Protein AF-A0A2V9PRA9-F1 (afdb_monomer_lite)

Radius of gyration: 14.13 Å; chains: 1; bounding box: 49×25×27 Å

Foldseek 3Di:
DQQWDWDDDPVFIKTAGPPDRDIDTLVVDDCVVPDSVVVRSVVNLVVCCVVVVDDPPPVPPVDPDPDDDD

Secondary structure (DSSP, 8-state):
---EEEEEETTEEEEEESSSS-EEEGGGS-GGGS-HHHHHHHHHHHHHHHHH------------------

Sequence (70 aa):
MRHYTTKRIKNGTMFICVRCEHHVTTLDFHGEAGNLRTQAATAINLHAAAVHGQPMAVSSADSQQRIRCN

pLDDT: mean 79.16, std 16.99, range [43.88, 94.19]

Structure (mmCIF, N/CA/C/O backbone):
data_AF-A0A2V9PRA9-F1
#
_entry.id   AF-A0A2V9PRA9-F1
#
loop_
_atom_site.group_PDB
_atom_site.id
_atom_site.type_symbol
_atom_site.label_atom_id
_atom_site.label_alt_id
_atom_site.label_comp_id
_atom_site.label_asym_id
_atom_site.label_entity_id
_atom_site.label_seq_id
_atom_site.pdbx_PDB_ins_code
_atom_site.Cartn_x
_atom_site.Cartn_y
_atom_site.Cartn_z
_atom_site.occupancy
_atom_site.B_iso_or_equiv
_atom_site.auth_seq_id
_atom_site.auth_comp_id
_atom_site.auth_asym_id
_atom_site.auth_atom_id
_atom_site.pdbx_PDB_model_num
ATOM 1 N N . MET A 1 1 ? 10.775 0.597 13.352 1.00 56.81 1 MET A N 1
ATOM 2 C CA . MET A 1 1 ? 9.992 -0.600 13.746 1.00 56.81 1 MET A CA 1
ATOM 3 C C . MET A 1 1 ? 9.257 -1.132 12.518 1.00 56.81 1 MET A C 1
ATOM 5 O O . MET A 1 1 ? 9.009 -0.351 11.611 1.00 56.81 1 MET A O 1
ATOM 9 N N . ARG A 1 2 ? 8.951 -2.436 12.435 1.00 66.69 2 ARG A N 1
ATOM 10 C CA . ARG A 1 2 ? 8.130 -2.985 11.337 1.00 66.69 2 ARG A CA 1
ATOM 11 C C . ARG A 1 2 ? 6.650 -2.882 11.710 1.00 66.69 2 ARG A C 1
ATOM 13 O O . ARG A 1 2 ? 6.240 -3.520 12.671 1.00 66.69 2 ARG A O 1
ATOM 20 N N . HIS A 1 3 ? 5.866 -2.122 10.943 1.00 81.69 3 HIS A N 1
ATOM 21 C CA . HIS A 1 3 ? 4.410 -1.981 11.133 1.00 81.69 3 HIS A CA 1
ATOM 22 C C . HIS A 1 3 ? 3.599 -2.962 10.266 1.00 81.69 3 HIS A C 1
ATOM 24 O O . HIS A 1 3 ? 2.401 -2.785 10.049 1.00 81.69 3 HIS A O 1
ATOM 30 N N . TYR A 1 4 ? 4.260 -4.004 9.762 1.00 88.19 4 TYR A N 1
ATOM 31 C CA . TYR A 1 4 ? 3.684 -4.985 8.856 1.00 88.19 4 TYR A CA 1
ATOM 32 C C . TYR A 1 4 ? 4.249 -6.386 9.100 1.00 88.19 4 TYR A C 1
ATOM 34 O O . TYR A 1 4 ? 5.389 -6.551 9.546 1.00 88.19 4 TYR A O 1
ATOM 42 N N . THR A 1 5 ? 3.466 -7.395 8.733 1.00 90.81 5 THR A N 1
ATOM 43 C CA . THR A 1 5 ? 3.935 -8.768 8.524 1.00 90.81 5 THR A CA 1
ATOM 4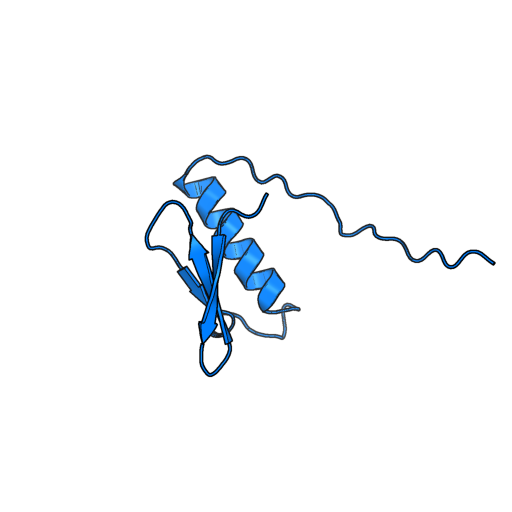4 C C . THR A 1 5 ? 4.151 -9.024 7.038 1.00 90.81 5 THR A C 1
ATOM 46 O O . THR A 1 5 ? 3.629 -8.302 6.189 1.00 90.81 5 THR A O 1
ATOM 49 N N . THR A 1 6 ? 4.958 -10.030 6.703 1.00 92.50 6 THR A N 1
ATOM 50 C CA . THR A 1 6 ? 5.177 -10.432 5.312 1.00 92.50 6 THR A CA 1
ATOM 51 C C . THR A 1 6 ? 4.733 -11.864 5.081 1.00 92.50 6 THR A C 1
ATOM 53 O O . THR A 1 6 ? 4.981 -12.753 5.893 1.00 92.50 6 THR A O 1
ATOM 56 N N . LYS A 1 7 ? 4.107 -12.094 3.930 1.00 92.88 7 LYS A N 1
ATOM 57 C CA . LYS A 1 7 ? 3.692 -13.411 3.456 1.00 92.88 7 LYS A CA 1
ATOM 58 C C . LYS A 1 7 ? 4.227 -13.617 2.045 1.00 92.88 7 LYS A C 1
ATOM 60 O O . LYS A 1 7 ? 4.085 -12.747 1.188 1.00 92.88 7 LYS A O 1
ATOM 65 N N . ARG A 1 8 ? 4.864 -14.761 1.785 1.00 90.44 8 ARG A N 1
ATOM 66 C CA . ARG A 1 8 ? 5.267 -15.118 0.417 1.00 90.44 8 ARG A CA 1
ATOM 67 C C . ARG A 1 8 ? 4.039 -15.538 -0.386 1.00 90.44 8 ARG A C 1
ATOM 69 O O . ARG A 1 8 ? 3.220 -16.315 0.100 1.00 90.44 8 ARG A O 1
ATOM 76 N N . ILE A 1 9 ? 3.942 -15.036 -1.611 1.00 91.69 9 ILE A N 1
ATOM 77 C CA . ILE A 1 9 ? 2.927 -15.403 -2.604 1.00 91.69 9 ILE A CA 1
ATOM 78 C C . ILE A 1 9 ? 3.636 -15.867 -3.883 1.00 91.69 9 ILE A C 1
ATOM 80 O O . ILE A 1 9 ? 4.821 -15.587 -4.053 1.00 91.69 9 ILE A O 1
ATOM 84 N N . LYS A 1 10 ? 2.937 -16.585 -4.776 1.00 85.00 10 LYS A N 1
ATOM 85 C CA . LYS A 1 10 ? 3.547 -17.252 -5.950 1.00 85.00 10 LYS A CA 1
ATOM 86 C C . LYS A 1 10 ? 4.517 -16.363 -6.742 1.00 85.00 10 LYS A C 1
ATOM 88 O O . LYS A 1 10 ? 5.586 -16.839 -7.099 1.00 85.00 10 LYS A O 1
ATOM 93 N N . ASN A 1 11 ? 4.182 -15.087 -6.939 1.00 86.88 11 ASN A N 1
ATOM 94 C CA . ASN A 1 11 ? 4.976 -14.166 -7.760 1.00 86.88 11 ASN A CA 1
ATOM 95 C C . ASN A 1 11 ? 5.544 -12.975 -6.969 1.00 86.88 11 ASN A C 1
ATOM 97 O O . ASN A 1 11 ? 5.968 -11.986 -7.555 1.00 86.88 11 ASN A O 1
ATOM 101 N N . GLY A 1 12 ? 5.546 -13.020 -5.635 1.00 89.19 12 GLY A N 1
ATOM 102 C CA . GLY A 1 12 ? 5.952 -11.847 -4.872 1.00 89.19 12 GLY A CA 1
ATOM 103 C C . GLY A 1 12 ? 5.915 -12.004 -3.363 1.00 89.19 12 GLY A C 1
ATOM 104 O O . GLY A 1 12 ? 5.818 -13.094 -2.799 1.00 89.19 12 GLY A O 1
ATOM 105 N N . THR A 1 13 ? 6.003 -10.865 -2.689 1.00 92.50 13 THR A N 1
ATOM 106 C CA . THR A 1 13 ? 5.820 -10.770 -1.242 1.00 92.50 13 THR A CA 1
ATOM 107 C C . THR A 1 13 ? 4.652 -9.842 -0.959 1.00 92.50 13 THR A C 1
ATOM 109 O O . THR A 1 13 ? 4.623 -8.714 -1.439 1.00 92.50 13 THR A O 1
ATOM 112 N N . MET A 1 14 ? 3.700 -10.325 -0.175 1.00 94.19 14 MET A N 1
ATOM 113 C CA . MET A 1 14 ? 2.608 -9.539 0.377 1.00 94.19 14 MET A CA 1
ATOM 114 C C . MET A 1 14 ? 3.054 -8.972 1.723 1.00 94.19 14 MET A C 1
ATOM 116 O O . MET A 1 14 ? 3.619 -9.686 2.551 1.00 94.19 14 MET A O 1
ATOM 120 N N . PHE A 1 15 ? 2.813 -7.690 1.921 1.00 93.88 15 PHE A N 1
ATOM 121 C CA . PHE A 1 15 ? 3.038 -6.939 3.141 1.00 93.88 15 PHE A CA 1
ATOM 122 C C . PHE A 1 15 ? 1.659 -6.626 3.711 1.00 93.88 15 PHE A C 1
ATOM 124 O O . PHE A 1 15 ? 0.821 -6.081 3.003 1.00 93.88 15 PHE A O 1
ATOM 131 N N . ILE A 1 16 ? 1.409 -7.000 4.961 1.00 92.81 16 ILE A N 1
ATOM 132 C CA . ILE A 1 16 ? 0.094 -6.888 5.603 1.00 92.81 16 ILE A CA 1
AT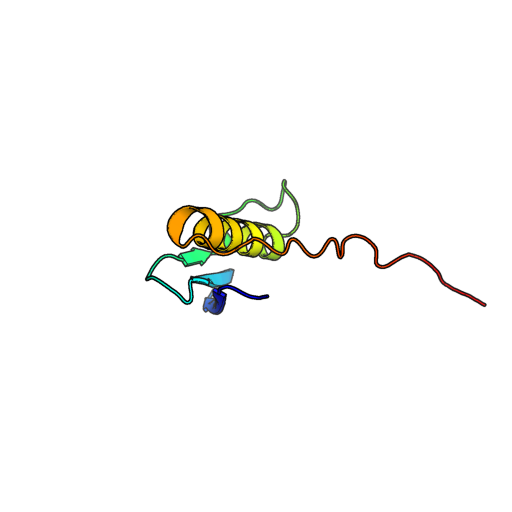OM 133 C C . ILE A 1 16 ? 0.241 -6.014 6.838 1.00 92.81 16 ILE A C 1
ATOM 135 O O . ILE A 1 16 ? 1.138 -6.253 7.650 1.00 92.81 16 ILE A O 1
ATOM 139 N N . CYS A 1 17 ? -0.613 -5.005 6.986 1.00 92.75 17 CYS A N 1
ATOM 140 C CA . CYS A 1 17 ? -0.575 -4.116 8.134 1.00 92.75 17 CYS A CA 1
ATOM 141 C C . CYS A 1 17 ? -0.882 -4.916 9.406 1.00 92.75 17 CYS A C 1
ATOM 143 O O . CYS A 1 17 ? -1.756 -5.775 9.419 1.00 92.75 17 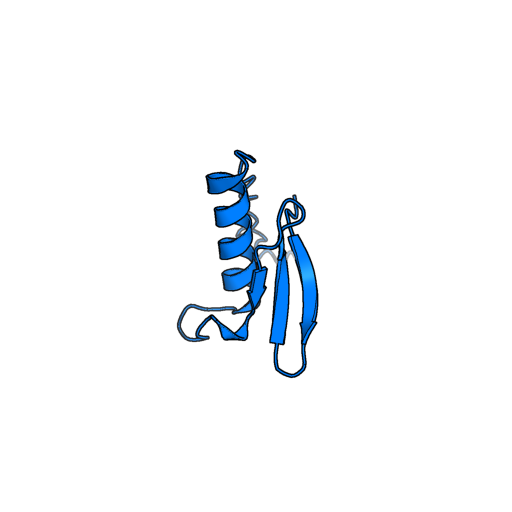CYS A O 1
ATOM 145 N N . VAL A 1 18 ? -0.179 -4.638 10.507 1.00 90.00 18 VAL A N 1
ATOM 146 C CA . VAL A 1 18 ? -0.470 -5.305 11.795 1.00 90.00 18 VAL A CA 1
ATOM 147 C C . VAL A 1 18 ? -1.703 -4.739 12.504 1.00 90.00 18 VAL A C 1
ATOM 149 O O . VAL A 1 18 ? -2.103 -5.259 13.542 1.00 90.00 18 VAL A O 1
ATOM 152 N N . ARG A 1 19 ? -2.266 -3.635 12.001 1.00 87.56 19 ARG A N 1
ATOM 153 C CA . ARG A 1 19 ? -3.349 -2.881 12.649 1.00 87.56 19 ARG A CA 1
ATOM 154 C C . ARG A 1 19 ? -4.687 -2.978 11.916 1.00 87.56 19 ARG A C 1
ATOM 156 O O . ARG A 1 19 ? -5.710 -2.694 12.529 1.00 87.56 19 ARG A O 1
ATOM 163 N N . CYS A 1 20 ? -4.688 -3.359 10.641 1.00 90.31 20 CYS A N 1
ATOM 164 C CA . CYS A 1 20 ? -5.894 -3.502 9.830 1.00 90.31 20 CYS A CA 1
ATOM 165 C C . CYS A 1 20 ? -5.674 -4.498 8.679 1.00 90.31 20 CYS A C 1
ATOM 167 O O . CYS A 1 20 ? -4.572 -5.006 8.486 1.00 90.31 20 CYS A O 1
ATOM 169 N N . GLU A 1 21 ? -6.716 -4.751 7.888 1.00 91.31 21 GLU A N 1
ATOM 170 C CA . GLU A 1 21 ? -6.689 -5.691 6.755 1.00 91.31 21 GLU A CA 1
ATOM 171 C C . GLU A 1 21 ? -5.972 -5.144 5.506 1.00 91.31 21 GLU A C 1
ATOM 173 O O . GLU A 1 21 ? -5.848 -5.840 4.490 1.00 91.31 21 GLU A O 1
ATOM 178 N N . HIS A 1 22 ? -5.478 -3.902 5.565 1.00 92.62 22 HIS A N 1
ATOM 179 C CA . HIS A 1 22 ? -4.758 -3.298 4.455 1.00 92.62 22 HIS A CA 1
ATOM 180 C C . HIS A 1 22 ? -3.458 -4.050 4.171 1.00 92.62 22 HIS A C 1
ATOM 182 O O . HIS A 1 22 ? -2.668 -4.367 5.068 1.00 92.62 22 HIS A O 1
ATOM 188 N N . HIS A 1 23 ? -3.222 -4.305 2.893 1.00 93.50 23 HIS A N 1
ATOM 189 C CA . HIS A 1 23 ? -2.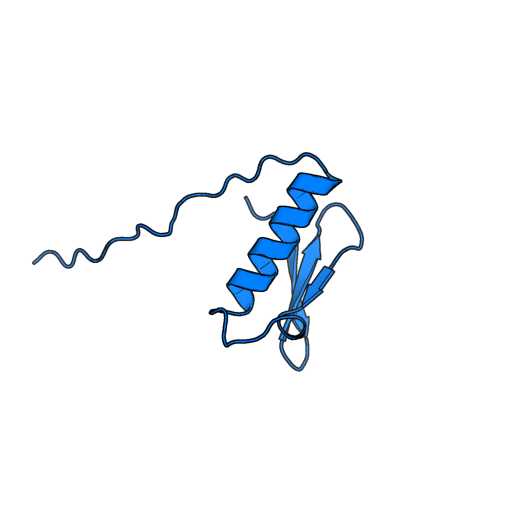047 -5.002 2.420 1.00 93.50 23 HIS A CA 1
ATOM 190 C C . HIS A 1 23 ? -1.619 -4.464 1.063 1.00 93.50 23 HIS A C 1
ATOM 192 O O . HIS A 1 23 ? -2.433 -3.980 0.283 1.00 93.50 23 HIS A O 1
ATOM 198 N N . VAL A 1 24 ? -0.329 -4.594 0.791 1.00 93.25 24 VAL A N 1
ATOM 199 C CA . VAL A 1 24 ? 0.275 -4.286 -0.504 1.00 93.25 24 VAL A CA 1
ATOM 200 C C . VAL A 1 24 ? 1.164 -5.446 -0.906 1.00 93.25 24 VAL A C 1
ATOM 202 O O . VAL A 1 24 ? 1.712 -6.154 -0.059 1.00 93.25 24 VAL A O 1
ATOM 205 N N . THR A 1 25 ? 1.335 -5.670 -2.194 1.00 93.94 25 THR A N 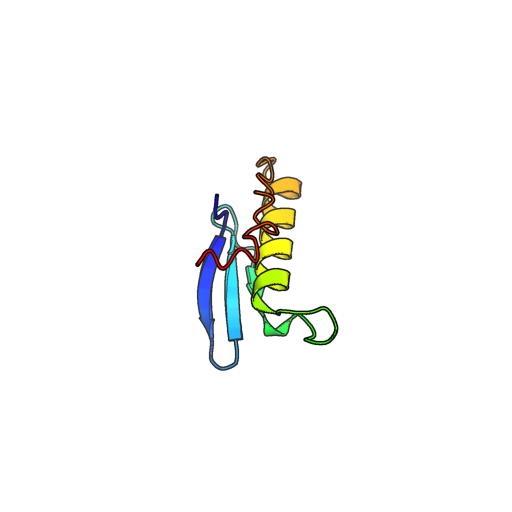1
ATOM 206 C CA . THR A 1 25 ? 2.190 -6.728 -2.716 1.00 93.94 25 THR A CA 1
ATOM 207 C C . THR A 1 25 ? 3.310 -6.127 -3.541 1.00 93.94 25 THR A C 1
ATOM 209 O O . THR A 1 25 ? 3.164 -5.071 -4.140 1.00 93.94 25 THR A O 1
ATOM 212 N N . THR A 1 26 ? 4.448 -6.814 -3.630 1.00 92.00 26 THR A N 1
ATOM 213 C CA . THR A 1 26 ? 5.523 -6.399 -4.547 1.00 92.00 26 THR A CA 1
ATOM 214 C C . THR A 1 26 ? 5.093 -6.389 -6.015 1.00 92.00 26 THR A C 1
ATOM 216 O O . THR A 1 26 ? 5.828 -5.851 -6.830 1.00 92.00 26 THR A O 1
ATOM 219 N N . LEU A 1 27 ? 3.956 -7.011 -6.350 1.00 90.75 27 LEU A N 1
ATOM 220 C CA . LEU A 1 27 ? 3.379 -7.020 -7.695 1.00 90.75 27 LEU A CA 1
ATOM 221 C C . LEU A 1 27 ? 2.659 -5.710 -8.031 1.00 90.75 27 LEU A C 1
ATOM 223 O O . LEU A 1 27 ? 2.491 -5.411 -9.205 1.00 90.75 27 LEU A O 1
ATOM 227 N N . ASP A 1 28 ? 2.282 -4.926 -7.018 1.00 88.31 28 ASP A N 1
ATOM 228 C CA . ASP A 1 28 ? 1.642 -3.617 -7.192 1.00 88.31 28 ASP A CA 1
ATOM 229 C C . ASP A 1 28 ? 2.658 -2.514 -7.548 1.00 88.31 28 ASP A C 1
ATOM 231 O O . ASP A 1 28 ? 2.284 -1.367 -7.782 1.00 88.31 28 ASP A O 1
ATOM 235 N N . PHE A 1 29 ? 3.954 -2.845 -7.577 1.00 88.56 29 PHE A N 1
ATOM 236 C CA . PHE A 1 29 ? 5.050 -1.908 -7.808 1.00 88.56 29 PHE A CA 1
ATOM 237 C C . PHE A 1 29 ? 5.854 -2.291 -9.049 1.00 88.56 29 PHE A C 1
ATOM 239 O O . PHE A 1 29 ? 5.978 -3.463 -9.405 1.00 88.56 29 PHE A O 1
ATOM 246 N N . HIS A 1 30 ? 6.451 -1.285 -9.687 1.00 86.75 30 HIS A N 1
ATOM 247 C CA . HIS A 1 30 ? 7.284 -1.454 -10.875 1.00 86.75 30 HIS A CA 1
ATOM 248 C C . HIS A 1 30 ? 8.768 -1.323 -10.512 1.00 86.75 30 HIS A C 1
ATOM 250 O O . HIS A 1 30 ? 9.159 -0.461 -9.722 1.00 86.75 30 HIS A O 1
ATOM 256 N N . GLY A 1 31 ? 9.608 -2.181 -11.100 1.00 82.50 31 GLY A N 1
ATOM 257 C CA . GLY A 1 31 ? 11.045 -2.244 -10.796 1.00 82.50 31 GLY A CA 1
ATOM 258 C C . GLY A 1 31 ? 11.836 -1.011 -11.243 1.00 82.50 31 GLY A C 1
ATOM 259 O O . GLY A 1 31 ? 12.909 -0.754 -10.706 1.00 82.50 31 GLY A O 1
ATOM 260 N N . GLU A 1 32 ? 11.276 -0.216 -12.158 1.00 81.88 32 GLU A N 1
ATOM 261 C CA . GLU A 1 32 ? 11.864 1.034 -12.660 1.00 81.88 32 GLU A CA 1
ATOM 262 C C . GLU A 1 32 ? 12.122 2.057 -11.539 1.00 81.88 32 GLU A C 1
ATOM 264 O O . GLU A 1 32 ? 13.080 2.821 -11.592 1.00 81.88 32 GLU A O 1
ATOM 269 N N . ALA A 1 33 ? 11.304 2.037 -10.481 1.00 73.12 33 ALA A N 1
ATOM 270 C CA . ALA A 1 33 ? 11.436 2.917 -9.318 1.00 73.12 33 ALA A CA 1
ATOM 271 C C . ALA A 1 33 ? 12.347 2.343 -8.207 1.00 73.12 33 ALA A C 1
ATOM 273 O O . ALA A 1 33 ? 12.396 2.875 -7.096 1.00 73.12 33 ALA A O 1
ATOM 274 N N . GLY A 1 34 ? 13.064 1.244 -8.476 1.00 82.38 34 GLY A N 1
ATOM 275 C CA . GLY A 1 34 ? 13.981 0.593 -7.538 1.00 82.38 34 GLY A CA 1
ATOM 276 C C . GLY A 1 34 ? 13.425 -0.690 -6.908 1.00 82.38 34 GLY A C 1
ATOM 277 O O . GLY A 1 34 ? 12.528 -1.345 -7.435 1.00 82.38 34 GLY A O 1
ATOM 278 N N . ASN A 1 35 ? 13.968 -1.097 -5.754 1.00 89.69 35 ASN A N 1
ATOM 279 C CA . ASN A 1 35 ? 13.664 -2.402 -5.152 1.00 89.69 35 ASN A CA 1
ATOM 280 C C . ASN A 1 35 ? 12.190 -2.520 -4.717 1.00 89.69 35 ASN A C 1
ATOM 282 O O . ASN A 1 35 ? 11.761 -1.869 -3.764 1.00 89.69 35 ASN A O 1
ATOM 286 N N . LEU A 1 36 ? 11.447 -3.427 -5.358 1.00 90.12 36 LEU A N 1
ATOM 287 C CA . LEU A 1 36 ? 10.023 -3.688 -5.107 1.00 90.12 36 LEU A CA 1
ATOM 288 C C . LEU A 1 36 ? 9.696 -3.960 -3.631 1.00 90.12 36 LEU A C 1
ATOM 290 O O . LEU A 1 36 ? 8.652 -3.548 -3.132 1.00 90.12 36 LEU A O 1
ATOM 294 N N . ARG A 1 37 ? 10.593 -4.640 -2.901 1.00 88.75 37 ARG A N 1
ATOM 295 C CA . ARG A 1 37 ? 10.393 -4.922 -1.469 1.00 88.75 37 ARG A CA 1
ATOM 296 C C . ARG A 1 37 ? 10.488 -3.652 -0.634 1.00 88.75 37 ARG A C 1
ATOM 298 O O . ARG A 1 37 ? 9.739 -3.517 0.329 1.00 88.75 37 ARG A O 1
ATOM 305 N N . THR A 1 38 ? 11.392 -2.743 -0.996 1.00 89.88 38 THR A N 1
ATOM 306 C CA . THR A 1 38 ? 11.519 -1.436 -0.345 1.00 89.88 38 THR A CA 1
ATOM 307 C C . THR A 1 38 ? 10.295 -0.582 -0.643 1.00 89.88 38 THR A C 1
ATOM 309 O O . THR A 1 38 ? 9.724 -0.028 0.287 1.00 89.88 38 THR A O 1
ATOM 312 N N . GLN A 1 39 ? 9.832 -0.547 -1.896 1.00 91.50 39 GLN A N 1
ATOM 313 C CA . GLN A 1 39 ? 8.625 0.193 -2.282 1.00 91.50 39 GLN A CA 1
ATOM 314 C C . GLN A 1 39 ? 7.388 -0.282 -1.499 1.00 91.50 39 GLN A C 1
ATOM 316 O O . GLN A 1 39 ? 6.721 0.524 -0.849 1.00 91.50 39 GLN A O 1
ATOM 321 N N . ALA A 1 40 ? 7.152 -1.597 -1.450 1.00 91.94 40 ALA A N 1
ATOM 322 C CA . ALA A 1 40 ? 6.049 -2.186 -0.690 1.00 91.94 40 ALA A CA 1
ATOM 323 C C . ALA A 1 40 ? 6.156 -1.922 0.824 1.00 91.94 40 ALA A C 1
ATOM 325 O O . ALA A 1 40 ? 5.171 -1.560 1.470 1.00 91.94 40 ALA A O 1
ATOM 326 N N . ALA A 1 41 ? 7.359 -2.045 1.399 1.00 90.62 41 ALA A N 1
ATOM 327 C CA . ALA A 1 41 ? 7.598 -1.725 2.805 1.00 90.62 41 ALA A CA 1
ATOM 328 C C . ALA A 1 41 ? 7.331 -0.242 3.118 1.00 90.62 41 ALA A C 1
ATOM 330 O O . ALA A 1 41 ? 6.745 0.073 4.153 1.00 90.62 41 ALA A O 1
ATOM 331 N N . THR A 1 42 ? 7.745 0.665 2.234 1.00 89.56 42 THR A N 1
ATOM 332 C CA . THR A 1 42 ? 7.509 2.104 2.382 1.00 89.56 42 THR A CA 1
ATOM 333 C C . THR A 1 42 ? 6.021 2.421 2.311 1.00 89.56 42 THR A C 1
ATOM 335 O O . THR A 1 42 ? 5.514 3.105 3.197 1.00 89.56 42 THR A O 1
ATOM 338 N N . ALA A 1 43 ? 5.305 1.874 1.326 1.00 91.38 43 ALA A N 1
ATOM 339 C CA . ALA A 1 43 ? 3.873 2.102 1.161 1.00 91.38 43 ALA A CA 1
ATOM 340 C C . ALA A 1 43 ? 3.072 1.677 2.401 1.00 91.38 43 ALA A C 1
ATOM 342 O O . ALA A 1 43 ? 2.247 2.442 2.899 1.00 91.38 43 ALA A O 1
ATOM 343 N N . ILE A 1 44 ? 3.360 0.500 2.964 1.00 91.00 44 ILE A N 1
ATOM 344 C CA . ILE A 1 44 ? 2.614 0.024 4.134 1.00 91.00 44 ILE A CA 1
ATOM 345 C C . ILE A 1 44 ? 2.992 0.753 5.426 1.00 91.00 44 ILE A C 1
ATOM 347 O O . ILE A 1 44 ? 2.149 0.947 6.303 1.00 91.00 44 ILE A O 1
ATOM 351 N N . ASN A 1 45 ? 4.244 1.202 5.539 1.00 88.56 45 ASN A N 1
ATOM 352 C CA . ASN A 1 45 ? 4.650 2.065 6.640 1.00 88.56 45 ASN A CA 1
ATOM 353 C C . ASN A 1 45 ? 3.959 3.438 6.536 1.00 88.56 45 ASN A C 1
ATOM 355 O O . ASN A 1 45 ? 3.534 3.972 7.558 1.00 88.56 45 ASN A O 1
ATOM 359 N N . LEU A 1 46 ? 3.811 3.996 5.323 1.00 89.12 46 LEU A N 1
ATOM 360 C CA . LEU A 1 46 ? 3.105 5.267 5.081 1.00 89.12 46 LEU A CA 1
ATOM 361 C C . LEU A 1 46 ? 1.632 5.134 5.432 1.00 89.12 46 LEU A C 1
ATOM 363 O O . LEU A 1 46 ? 1.100 5.972 6.154 1.00 89.12 46 LEU A O 1
ATOM 367 N N . HIS A 1 47 ? 1.011 4.037 5.003 1.00 91.00 47 HIS A N 1
ATOM 368 C CA . HIS A 1 47 ? -0.336 3.675 5.412 1.00 91.00 47 HIS A CA 1
ATOM 369 C C . HIS A 1 47 ? -0.466 3.644 6.945 1.00 91.00 47 HIS A C 1
ATOM 371 O O . HIS A 1 47 ? -1.350 4.293 7.497 1.00 91.00 47 HIS A O 1
ATOM 377 N N . ALA A 1 48 ? 0.437 2.954 7.650 1.00 88.00 48 ALA A N 1
ATOM 378 C CA . ALA A 1 48 ? 0.364 2.855 9.106 1.00 88.00 48 ALA A CA 1
ATOM 379 C C . ALA A 1 48 ? 0.525 4.217 9.805 1.00 88.00 48 ALA A C 1
ATOM 381 O O . ALA A 1 48 ? -0.136 4.472 10.813 1.00 88.00 48 ALA A O 1
ATOM 382 N N . ALA A 1 49 ? 1.366 5.102 9.271 1.00 86.56 49 ALA A N 1
ATOM 383 C CA . ALA A 1 49 ? 1.534 6.446 9.812 1.00 86.56 49 ALA A CA 1
ATOM 384 C C . ALA A 1 49 ? 0.311 7.335 9.568 1.00 86.56 49 ALA A C 1
ATOM 386 O O . ALA A 1 49 ? -0.167 7.981 10.496 1.00 86.56 49 ALA A O 1
ATOM 387 N N . ALA A 1 50 ? -0.221 7.327 8.345 1.00 88.25 50 ALA A N 1
ATOM 388 C CA . ALA A 1 50 ? -1.351 8.164 7.961 1.00 88.25 50 ALA A CA 1
ATOM 389 C C . ALA A 1 50 ? -2.670 7.708 8.604 1.00 88.25 50 ALA A C 1
ATOM 391 O O . ALA A 1 50 ? -3.451 8.537 9.059 1.00 88.25 50 ALA A O 1
ATOM 392 N N . VAL A 1 51 ? -2.914 6.395 8.655 1.00 90.19 51 VAL A N 1
ATOM 393 C CA . VAL A 1 51 ? -4.199 5.829 9.100 1.00 90.19 51 VAL A CA 1
ATOM 394 C C . VAL A 1 51 ? -4.208 5.528 10.597 1.00 90.19 51 VAL A C 1
ATOM 396 O O . VAL A 1 51 ? -5.246 5.650 11.242 1.00 90.19 51 VAL A O 1
ATOM 399 N N . HIS A 1 52 ? -3.068 5.140 11.176 1.00 87.44 52 HIS A N 1
ATOM 400 C CA . HIS A 1 52 ? -2.991 4.728 12.583 1.00 87.44 52 HIS A CA 1
ATOM 401 C C . HIS A 1 52 ? -2.160 5.673 13.459 1.00 87.44 52 HIS A C 1
ATOM 403 O O . HIS A 1 52 ? -1.935 5.364 14.629 1.00 87.44 52 HIS A O 1
ATOM 409 N N . GLY A 1 53 ? -1.684 6.803 12.919 1.00 77.88 53 GLY A N 1
ATOM 410 C CA . GLY A 1 53 ? -0.941 7.816 13.677 1.00 77.88 53 GLY A CA 1
ATOM 411 C C . GLY A 1 53 ? 0.385 7.312 14.255 1.00 77.88 53 GLY A C 1
ATOM 412 O O . GLY A 1 53 ? 0.893 7.872 15.225 1.00 77.88 53 GLY A O 1
ATOM 413 N N . GLN A 1 54 ? 0.942 6.223 13.715 1.00 64.94 54 GLN A N 1
ATOM 414 C CA . GLN A 1 54 ? 2.218 5.689 14.185 1.00 64.94 54 GLN A CA 1
ATOM 415 C C . GLN A 1 54 ? 3.360 6.538 13.612 1.00 64.94 54 GLN A C 1
ATOM 417 O O . GLN A 1 54 ? 3.445 6.685 12.392 1.00 64.94 54 GLN A O 1
ATOM 422 N N . PRO A 1 55 ? 4.269 7.075 14.444 1.00 56.47 55 PRO A N 1
ATOM 423 C CA . PRO A 1 55 ? 5.410 7.806 13.930 1.00 56.47 55 PRO A CA 1
ATOM 424 C C . PRO A 1 55 ? 6.258 6.857 13.087 1.00 56.47 55 PRO A C 1
ATOM 426 O O . PRO A 1 55 ? 6.787 5.851 13.565 1.00 56.47 55 PRO A O 1
ATOM 429 N N . MET A 1 56 ? 6.378 7.206 11.810 1.00 53.75 56 MET A N 1
ATOM 430 C CA . MET A 1 56 ? 7.414 6.713 10.923 1.00 53.75 56 MET A CA 1
ATOM 431 C C . MET A 1 56 ? 8.766 7.020 11.562 1.00 53.75 56 MET A C 1
ATOM 433 O O . MET A 1 56 ? 9.337 8.088 11.360 1.00 53.75 56 MET A O 1
ATOM 437 N N . ALA A 1 57 ? 9.318 6.072 12.315 1.00 53.75 57 ALA A N 1
ATOM 438 C CA . ALA A 1 57 ? 10.758 6.013 12.475 1.00 53.75 57 ALA A CA 1
ATOM 439 C C . ALA A 1 57 ? 11.312 5.565 11.118 1.00 53.75 57 ALA A C 1
ATOM 441 O O . ALA A 1 57 ? 11.631 4.387 10.924 1.00 53.75 57 ALA A O 1
ATOM 442 N N . VAL A 1 58 ? 11.367 6.502 10.164 1.00 47.66 58 VAL A N 1
ATOM 443 C CA . VAL A 1 58 ? 12.312 6.439 9.055 1.00 47.66 58 VAL A CA 1
ATOM 444 C C . VAL A 1 58 ? 13.683 6.409 9.714 1.00 47.66 58 VAL A C 1
ATOM 446 O O . VAL A 1 58 ? 14.291 7.424 10.025 1.00 47.66 58 VAL A O 1
ATOM 449 N N . SER A 1 59 ? 14.134 5.213 10.079 1.00 43.88 59 SER A N 1
ATOM 450 C CA . SER A 1 59 ? 15.528 5.032 10.418 1.00 43.88 59 SER A CA 1
ATOM 451 C C . SER A 1 59 ? 16.239 5.248 9.097 1.00 43.88 59 SER A C 1
ATOM 453 O O . SER A 1 59 ? 16.127 4.419 8.192 1.00 43.88 59 SER A O 1
ATOM 455 N N . SER A 1 60 ? 16.852 6.421 8.964 1.00 44.50 60 SER A N 1
ATOM 456 C CA . SER A 1 60 ? 17.824 6.780 7.943 1.00 44.50 60 SER A CA 1
ATOM 457 C C . SER A 1 60 ? 18.981 5.780 8.011 1.00 44.50 60 SER A C 1
ATOM 459 O O . SER A 1 60 ? 20.052 6.068 8.524 1.00 44.50 60 SER A O 1
ATOM 461 N N . ALA A 1 61 ? 18.728 4.555 7.563 1.00 48.88 61 ALA A N 1
ATOM 462 C CA . ALA A 1 61 ? 19.707 3.495 7.397 1.00 48.88 61 ALA A CA 1
ATOM 463 C C . ALA A 1 61 ? 20.087 3.355 5.914 1.00 48.88 61 ALA A C 1
ATOM 465 O O . ALA A 1 61 ? 20.591 2.317 5.503 1.00 48.88 61 ALA A O 1
ATOM 466 N N . ASP A 1 62 ? 19.902 4.421 5.128 1.00 47.03 62 ASP A N 1
ATOM 467 C CA . ASP A 1 62 ? 20.676 4.674 3.909 1.00 47.03 62 ASP A CA 1
ATOM 468 C C . ASP A 1 62 ? 21.963 5.430 4.283 1.00 47.03 62 ASP A C 1
ATOM 470 O O . ASP A 1 62 ? 22.206 6.569 3.906 1.00 47.03 62 ASP A O 1
ATOM 474 N N . SER A 1 63 ? 22.737 4.832 5.187 1.00 45.19 63 SER A N 1
ATOM 475 C CA . SER A 1 63 ? 24.093 5.244 5.567 1.00 45.19 63 SER A CA 1
ATOM 476 C C . SER A 1 63 ? 24.779 4.089 6.306 1.00 45.19 63 SER A C 1
ATOM 478 O O . SER A 1 63 ? 25.312 4.251 7.395 1.00 45.19 63 SER A O 1
ATOM 480 N N . GLN A 1 64 ? 24.757 2.886 5.730 1.00 50.66 64 GLN A N 1
ATOM 481 C CA . GLN A 1 64 ? 25.859 1.936 5.930 1.00 50.66 64 GLN A CA 1
ATOM 482 C C . GLN A 1 64 ? 26.665 1.943 4.629 1.00 50.66 64 GLN A C 1
ATOM 484 O O . GLN A 1 64 ? 26.476 1.131 3.733 1.00 50.66 64 GLN A O 1
ATOM 489 N N . GLN A 1 65 ? 27.324 3.067 4.352 1.00 51.31 65 GLN A N 1
ATOM 490 C CA . GLN A 1 65 ? 28.724 3.272 4.722 1.00 51.31 65 GLN A CA 1
ATOM 491 C C . GLN A 1 65 ? 29.606 2.219 4.037 1.00 51.31 65 GLN A C 1
ATOM 493 O O . GLN A 1 65 ? 30.016 1.216 4.616 1.00 51.31 65 GLN A O 1
ATOM 498 N N . ARG A 1 66 ? 29.929 2.505 2.767 1.00 52.09 66 ARG A N 1
ATOM 499 C CA . ARG A 1 66 ? 31.216 2.136 2.172 1.00 52.09 66 ARG A CA 1
ATOM 500 C C . ARG A 1 66 ? 32.322 2.642 3.100 1.00 52.09 66 ARG A C 1
ATOM 502 O O . ARG A 1 66 ? 32.778 3.762 2.915 1.00 52.09 66 ARG A O 1
ATOM 509 N N . ILE A 1 67 ? 32.775 1.846 4.056 1.00 53.97 67 ILE A N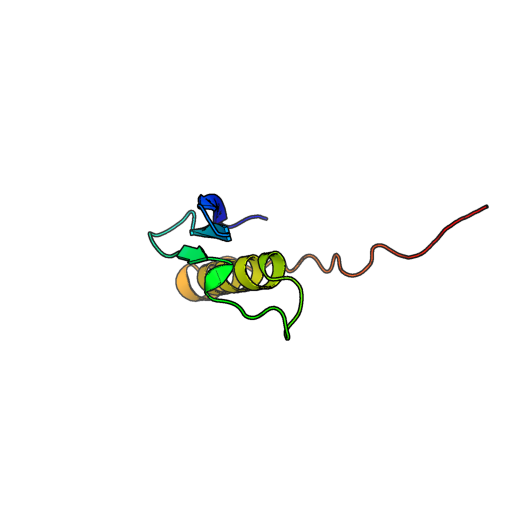 1
ATOM 510 C CA . ILE A 1 67 ? 34.141 1.974 4.560 1.00 53.97 67 ILE A CA 1
ATOM 511 C C . ILE A 1 67 ? 34.697 0.562 4.738 1.00 53.97 67 ILE A C 1
ATOM 513 O O . ILE A 1 67 ? 34.480 -0.123 5.731 1.00 53.97 67 ILE A O 1
ATOM 517 N N . ARG A 1 68 ? 35.414 0.138 3.697 1.00 52.69 68 ARG A N 1
ATOM 518 C CA . ARG A 1 68 ? 36.460 -0.874 3.762 1.00 52.69 68 ARG A CA 1
ATOM 519 C C . ARG A 1 68 ? 37.631 -0.207 4.489 1.00 52.69 68 ARG A C 1
ATOM 521 O O . ARG A 1 68 ? 38.233 0.690 3.910 1.00 52.69 68 ARG A O 1
ATOM 528 N N . CYS A 1 69 ? 37.930 -0.602 5.721 1.00 51.78 69 CYS A N 1
ATOM 529 C CA . CYS A 1 69 ? 39.208 -0.260 6.348 1.00 51.78 69 CYS A CA 1
ATOM 530 C C . CYS A 1 69 ? 40.133 -1.473 6.260 1.00 51.78 69 CYS A C 1
ATOM 532 O O . CYS A 1 69 ? 39.782 -2.553 6.736 1.00 51.78 69 CYS A O 1
ATOM 534 N N . ASN A 1 70 ? 41.276 -1.261 5.609 1.00 53.47 70 ASN A N 1
ATOM 535 C CA . ASN A 1 70 ? 42.519 -1.996 5.810 1.00 53.47 70 ASN A CA 1
ATOM 536 C C . ASN A 1 70 ? 43.392 -1.147 6.729 1.00 53.47 70 ASN A C 1
ATOM 538 O O . ASN A 1 70 ? 43.469 0.068 6.438 1.00 53.47 70 ASN A O 1
#